Protein AF-A0A1S8BMI9-F1 (afdb_monomer)

Solvent-accessible surface area (backbone atoms only — not comparable to full-atom values): 5515 Å² total; per-residue (Å²): 116,47,23,59,82,51,32,47,77,74,45,76,45,97,84,44,31,41,34,31,35,17,44,2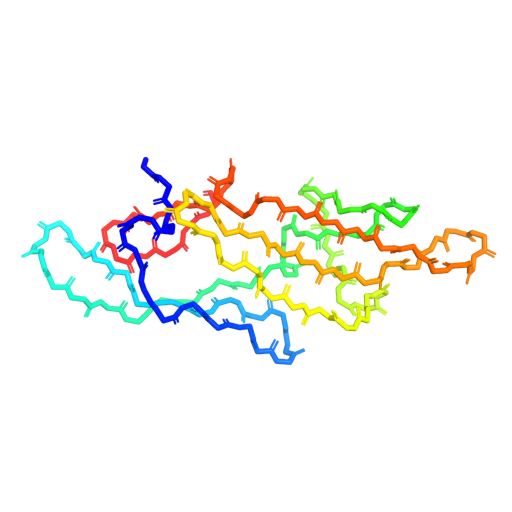2,86,88,69,50,75,35,84,24,63,40,62,47,36,76,38,29,12,62,55,68,23,34,80,30,82,82,33,50,54,22,65,84,49,42,41,8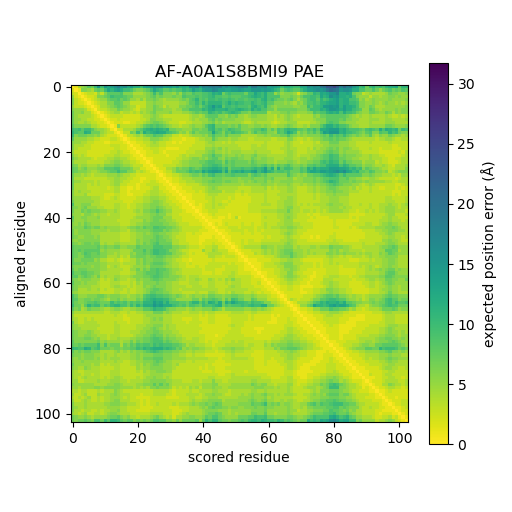1,73,43,77,48,75,56,101,84,43,32,28,43,33,29,35,20,46,25,86,90,68,52,75,33,82,28,72,46,63,45,39,82,52,36,27,55,58,69,17,37,60,40,112

Structure (mmCIF, N/CA/C/O backbone):
data_AF-A0A1S8BMI9-F1
#
_entry.id   AF-A0A1S8BMI9-F1
#
loop_
_atom_site.group_PDB
_atom_site.id
_atom_site.type_symbol
_atom_site.label_atom_id
_atom_site.label_alt_id
_atom_site.label_comp_id
_atom_site.label_asym_id
_atom_site.label_entity_id
_atom_site.label_seq_id
_atom_site.pdbx_PDB_ins_code
_atom_site.Cartn_x
_atom_site.Cartn_y
_atom_site.Cartn_z
_atom_site.occupancy
_atom_site.B_iso_or_equiv
_atom_site.auth_seq_id
_atom_site.auth_comp_id
_atom_site.auth_asym_id
_atom_site.auth_atom_id
_atom_site.pdbx_PDB_model_num
ATOM 1 N N . MET A 1 1 ? -17.236 5.839 2.464 1.00 57.25 1 MET A N 1
ATOM 2 C CA . MET A 1 1 ? -16.368 6.711 3.284 1.00 57.25 1 MET A CA 1
ATOM 3 C C . MET A 1 1 ? -14.955 6.199 3.122 1.00 57.25 1 MET A C 1
ATOM 5 O O . MET A 1 1 ? -14.791 4.986 3.157 1.00 57.25 1 MET A O 1
ATOM 9 N N . SER A 1 2 ? -13.977 7.076 2.912 1.00 71.69 2 SER A N 1
ATOM 10 C CA . SER A 1 2 ? -12.582 6.654 2.779 1.00 71.69 2 SER A CA 1
ATOM 11 C C . SER A 1 2 ? -12.042 6.161 4.118 1.00 71.69 2 SER A C 1
ATOM 13 O O . SER A 1 2 ? -12.329 6.770 5.155 1.00 71.69 2 SER A O 1
ATOM 15 N N . PHE A 1 3 ? -11.279 5.065 4.112 1.00 80.12 3 PHE A N 1
ATOM 16 C CA . PHE A 1 3 ? -10.783 4.479 5.357 1.00 80.12 3 PHE A CA 1
ATOM 17 C C . PHE A 1 3 ? -9.876 5.454 6.121 1.00 80.12 3 PHE A C 1
ATOM 19 O O . PHE A 1 3 ? -10.004 5.538 7.336 1.00 80.12 3 PHE A O 1
ATOM 26 N N . SER A 1 4 ? -9.069 6.275 5.435 1.00 78.62 4 SER A N 1
ATOM 27 C CA . SER A 1 4 ? -8.173 7.262 6.062 1.00 78.62 4 SER A CA 1
ATOM 28 C C . SER A 1 4 ? -8.869 8.236 7.023 1.00 78.62 4 SER A C 1
ATOM 30 O O . SER A 1 4 ? -8.264 8.659 8.003 1.00 78.62 4 SER A O 1
ATOM 32 N N . LYS A 1 5 ? -10.146 8.570 6.782 1.00 81.19 5 LYS A N 1
ATOM 33 C CA . LYS A 1 5 ? -10.934 9.482 7.634 1.00 81.19 5 LYS A CA 1
ATOM 34 C C . LYS A 1 5 ? -11.547 8.784 8.844 1.00 81.19 5 LYS A C 1
ATOM 36 O O . LYS A 1 5 ? -11.843 9.422 9.851 1.00 81.19 5 LYS A O 1
ATOM 41 N N . SER A 1 6 ? -11.768 7.478 8.739 1.00 81.38 6 SER A N 1
ATOM 42 C CA . SER A 1 6 ? -12.366 6.641 9.786 1.00 81.38 6 SER A CA 1
ATOM 43 C C . SER A 1 6 ? -11.361 5.732 10.493 1.00 81.38 6 SER A C 1
ATOM 45 O O . SER A 1 6 ? -11.761 4.931 11.340 1.00 81.38 6 SER A O 1
ATOM 47 N N . SER A 1 7 ? -10.085 5.838 10.126 1.00 83.88 7 SER A N 1
ATOM 48 C CA . SER A 1 7 ? -9.005 4.986 10.596 1.00 83.88 7 SER A CA 1
ATOM 49 C C . SER A 1 7 ? -7.779 5.824 10.937 1.00 83.88 7 SER A C 1
ATOM 51 O O . SER A 1 7 ? -7.498 6.833 10.300 1.00 83.88 7 SER A O 1
ATOM 53 N N . HIS A 1 8 ? -7.029 5.408 11.950 1.00 83.31 8 HIS A N 1
ATOM 54 C CA . HIS A 1 8 ? -5.804 6.084 12.371 1.00 83.31 8 HIS A CA 1
ATOM 55 C C . HIS A 1 8 ? -4.702 5.073 12.692 1.00 83.31 8 HIS A C 1
ATOM 57 O O . HIS A 1 8 ? -4.966 3.883 12.859 1.00 83.31 8 HIS A O 1
ATOM 63 N N . THR A 1 9 ? -3.456 5.546 12.792 1.00 85.88 9 THR A N 1
ATOM 64 C CA . THR A 1 9 ? -2.279 4.678 13.001 1.00 85.88 9 THR A CA 1
ATOM 65 C C . THR A 1 9 ? -2.075 3.707 11.831 1.00 85.88 9 THR A C 1
ATOM 67 O O . THR A 1 9 ? -1.926 2.505 12.027 1.00 85.88 9 THR A O 1
ATOM 70 N N . ILE A 1 10 ? -2.111 4.228 10.601 1.00 87.38 10 ILE A N 1
ATOM 71 C CA . ILE A 1 10 ? -1.871 3.427 9.398 1.00 87.38 10 ILE A CA 1
ATOM 72 C C . ILE A 1 10 ? -0.377 3.104 9.318 1.00 87.38 10 ILE A C 1
ATOM 74 O O . ILE A 1 10 ? 0.457 4.009 9.325 1.00 87.38 10 ILE A O 1
ATOM 78 N N . ALA A 1 11 ? -0.042 1.822 9.236 1.00 88.31 11 ALA A N 1
ATOM 79 C CA . ALA A 1 11 ? 1.325 1.344 9.109 1.00 88.31 11 ALA A CA 1
ATOM 80 C C . ALA A 1 11 ? 1.424 0.290 8.004 1.00 88.31 11 ALA A C 1
ATOM 82 O O . ALA A 1 11 ? 0.512 -0.511 7.797 1.00 88.31 11 ALA A O 1
ATOM 83 N N . LEU A 1 12 ? 2.557 0.285 7.302 1.00 89.00 12 LEU A N 1
ATOM 84 C CA . LEU A 1 12 ? 2.899 -0.752 6.336 1.00 89.00 12 LEU A CA 1
ATOM 85 C C . LEU A 1 12 ? 3.967 -1.659 6.934 1.00 89.00 12 LEU A C 1
ATOM 87 O O . LEU A 1 12 ? 5.022 -1.195 7.364 1.00 89.00 12 LEU A O 1
ATOM 91 N N . SER A 1 13 ? 3.685 -2.955 6.957 1.00 86.75 13 SER A N 1
ATOM 92 C CA . SER A 1 13 ? 4.646 -3.979 7.366 1.00 86.75 13 SER A CA 1
ATOM 93 C C . SER A 1 13 ? 5.499 -4.436 6.182 1.00 86.75 13 SER A C 1
ATOM 95 O O . SER A 1 13 ? 5.102 -4.288 5.026 1.00 86.75 13 SER A O 1
ATOM 97 N N . SER A 1 14 ? 6.649 -5.054 6.466 1.00 76.00 14 SER A N 1
ATOM 98 C CA . SER A 1 14 ? 7.595 -5.553 5.452 1.00 76.00 14 SER A CA 1
ATOM 99 C C . SER A 1 14 ? 6.968 -6.526 4.446 1.00 76.00 14 SER A C 1
ATOM 101 O O . SER A 1 14 ? 7.378 -6.562 3.292 1.00 76.00 14 SER A O 1
ATOM 103 N N . ASP A 1 15 ? 5.924 -7.247 4.855 1.00 78.00 15 ASP A N 1
ATOM 104 C CA . ASP A 1 15 ? 5.170 -8.184 4.014 1.00 78.00 15 ASP A CA 1
ATOM 105 C C . ASP A 1 15 ? 4.047 -7.508 3.197 1.00 78.00 15 ASP A C 1
ATOM 107 O O . ASP A 1 15 ? 3.101 -8.162 2.761 1.00 78.00 15 ASP A O 1
ATOM 111 N N . SER A 1 16 ? 4.103 -6.182 3.018 1.00 85.12 16 SER A N 1
ATOM 112 C CA . SER A 1 16 ? 3.069 -5.389 2.327 1.00 85.12 16 SER A CA 1
ATOM 113 C C . SER A 1 16 ? 1.668 -5.544 2.930 1.00 85.12 16 SER A C 1
ATOM 115 O O . SER A 1 16 ? 0.645 -5.473 2.244 1.00 85.12 16 SER A O 1
ATOM 117 N N . PHE A 1 17 ? 1.629 -5.754 4.244 1.00 89.50 17 PHE A N 1
ATOM 118 C CA . PHE A 1 17 ? 0.410 -5.698 5.035 1.00 89.50 17 PHE A CA 1
ATOM 119 C C . PHE A 1 17 ? 0.179 -4.277 5.518 1.00 89.50 17 PHE A C 1
ATOM 121 O O . PHE A 1 17 ? 1.019 -3.712 6.222 1.00 89.50 17 PHE A O 1
ATOM 128 N N . LEU A 1 18 ? -0.973 -3.731 5.154 1.00 90.19 18 LEU A N 1
ATOM 129 C CA . LEU A 1 18 ? -1.459 -2.470 5.677 1.00 90.19 18 LEU A CA 1
ATOM 130 C C . LEU A 1 18 ? -2.240 -2.758 6.955 1.00 90.19 18 LEU A C 1
ATOM 132 O O . LEU A 1 18 ? -3.245 -3.464 6.909 1.00 90.19 18 LEU A O 1
ATOM 136 N N . SER A 1 19 ? -1.793 -2.225 8.084 1.00 90.88 19 SER A N 1
ATOM 137 C CA . SER A 1 19 ? -2.528 -2.264 9.346 1.00 90.88 19 SER A CA 1
ATOM 138 C C . SER A 1 19 ? -3.023 -0.870 9.707 1.00 90.88 19 SER A C 1
ATOM 140 O O . SER A 1 19 ? -2.321 0.119 9.505 1.00 90.88 19 SER A O 1
ATOM 142 N N . ALA A 1 20 ? -4.247 -0.775 10.222 1.00 91.50 20 ALA A N 1
ATOM 143 C CA . ALA A 1 20 ? -4.802 0.470 10.736 1.00 91.50 20 ALA A CA 1
ATOM 144 C C . ALA A 1 20 ? -5.830 0.197 11.835 1.00 91.50 20 ALA A C 1
ATOM 146 O O . ALA A 1 20 ? -6.534 -0.815 11.812 1.00 91.50 20 ALA A O 1
ATOM 147 N N . LYS A 1 21 ? -5.977 1.143 12.766 1.00 91.81 21 LYS A N 1
ATOM 148 C CA . LYS A 1 21 ? -7.089 1.130 13.718 1.00 91.81 21 LYS A CA 1
ATOM 149 C C . LYS A 1 21 ? -8.308 1.755 13.080 1.00 91.81 21 LYS A C 1
ATOM 151 O O . LYS A 1 21 ? -8.289 2.942 12.773 1.00 91.81 21 LYS A O 1
ATOM 156 N N . CYS A 1 22 ? -9.353 0.966 12.901 1.00 91.38 22 CYS A N 1
ATOM 157 C CA . CYS A 1 22 ? -10.578 1.343 12.219 1.00 91.38 22 CYS A C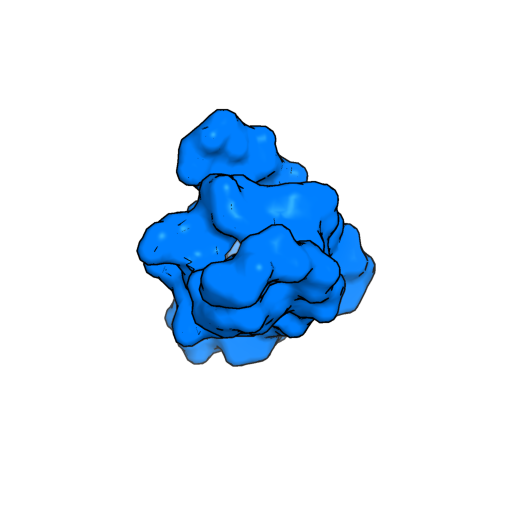A 1
ATOM 158 C C . CYS A 1 22 ? -11.711 1.519 13.226 1.00 91.38 22 CYS A C 1
ATOM 160 O O . CYS A 1 22 ? -11.831 0.762 14.192 1.00 91.38 22 CYS A O 1
ATOM 162 N N . ARG A 1 23 ? -12.541 2.541 13.016 1.00 89.56 23 ARG A N 1
ATOM 163 C CA . ARG A 1 23 ? -13.706 2.791 13.864 1.00 89.56 23 ARG A CA 1
ATOM 164 C C . ARG A 1 23 ? -14.890 1.933 13.423 1.00 89.56 23 ARG A C 1
ATOM 166 O O . ARG A 1 23 ? -15.258 1.961 12.252 1.00 89.56 23 ARG A O 1
ATOM 173 N N . THR A 1 24 ? -15.497 1.237 14.374 1.00 89.06 24 THR A N 1
ATOM 174 C CA . THR A 1 24 ? -16.746 0.474 14.219 1.00 89.06 24 THR A CA 1
ATOM 175 C C . THR A 1 24 ? -17.969 1.399 14.242 1.00 89.06 24 THR A C 1
ATOM 177 O O . THR A 1 24 ? -17.899 2.538 14.720 1.00 89.06 24 THR A O 1
ATOM 180 N N . CYS A 1 25 ? -19.129 0.912 13.798 1.00 86.44 25 CYS A N 1
ATOM 181 C CA . CYS A 1 25 ? -20.411 1.619 13.897 1.00 86.44 25 CYS A CA 1
ATOM 182 C C . CYS A 1 25 ? -20.820 1.862 15.358 1.00 86.44 25 CYS A C 1
ATOM 184 O O . CYS A 1 25 ? -21.473 2.861 15.658 1.00 86.44 25 CYS A O 1
ATOM 186 N N . GLY A 1 26 ? -20.392 0.983 16.273 1.00 85.00 26 GLY A N 1
ATOM 187 C CA . GLY A 1 26 ? -20.551 1.149 17.721 1.00 85.00 26 GLY A CA 1
ATOM 188 C C . GLY A 1 26 ? -19.679 2.259 18.321 1.00 85.00 26 GLY A C 1
ATOM 189 O O . GLY A 1 26 ? -19.872 2.641 19.472 1.00 85.00 26 GLY A O 1
ATOM 190 N N . GLY A 1 27 ? -18.738 2.811 17.547 1.00 85.50 27 GLY A N 1
ATOM 191 C CA . GLY A 1 27 ? -17.823 3.865 17.976 1.00 85.50 27 GLY A CA 1
ATOM 192 C C . GLY A 1 27 ? -16.539 3.360 18.637 1.00 85.50 27 GLY A C 1
ATOM 193 O O . GLY A 1 27 ? -15.692 4.189 18.971 1.00 85.50 27 GLY A O 1
ATOM 194 N N . GLU A 1 28 ? -16.380 2.045 18.784 1.00 90.50 28 GLU A N 1
ATOM 195 C CA . GLU A 1 28 ? -15.154 1.395 19.255 1.00 90.50 28 GLU A CA 1
ATOM 196 C C . GLU A 1 28 ? -14.092 1.351 18.152 1.00 90.50 28 GLU A C 1
ATOM 198 O O . GLU A 1 28 ? -14.421 1.371 16.965 1.00 90.50 28 GLU A O 1
ATOM 203 N N . TRP A 1 29 ? -12.823 1.273 18.543 1.00 89.88 29 TRP A N 1
ATOM 204 C CA . TRP A 1 29 ? -11.691 1.157 17.625 1.00 89.88 29 TRP A CA 1
ATOM 205 C C . TRP A 1 29 ? -11.156 -0.265 17.644 1.00 89.88 29 TRP 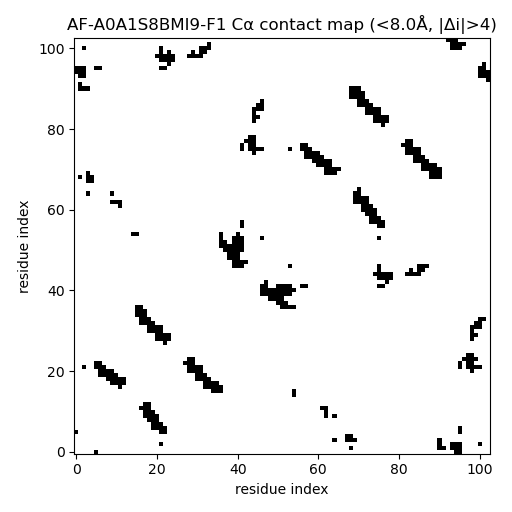A C 1
ATOM 207 O O . TRP A 1 29 ? -10.845 -0.782 18.716 1.00 89.88 29 TRP A O 1
ATOM 217 N N . GLN A 1 30 ? -11.002 -0.863 16.469 1.00 91.12 30 GLN A N 1
ATOM 218 C CA . GLN A 1 30 ? -10.429 -2.195 16.318 1.00 91.12 30 GLN A CA 1
ATOM 219 C C . GLN A 1 30 ? -9.237 -2.168 15.367 1.00 91.12 30 GLN A C 1
ATOM 221 O O . GLN A 1 30 ? -9.184 -1.375 14.428 1.00 91.12 30 GLN A O 1
ATOM 226 N N . ASP A 1 31 ? -8.251 -3.012 15.646 1.00 91.12 31 ASP A N 1
ATOM 227 C CA . ASP A 1 31 ? -7.090 -3.199 14.789 1.00 91.12 31 ASP A CA 1
ATOM 228 C C . ASP A 1 31 ? -7.479 -4.097 13.610 1.00 91.12 31 ASP A C 1
ATOM 230 O O . ASP A 1 31 ? -7.831 -5.260 13.795 1.00 91.12 31 ASP A O 1
ATOM 234 N N . SER A 1 32 ? -7.390 -3.559 12.396 1.00 92.00 32 SER A N 1
ATOM 235 C CA . SER A 1 32 ? -7.630 -4.307 11.166 1.00 92.00 32 SER A CA 1
ATOM 236 C C . SER A 1 32 ? -6.383 -4.291 10.300 1.00 92.00 32 SER A C 1
ATOM 238 O O . SER A 1 32 ? -5.621 -3.321 10.284 1.00 92.00 32 SER A O 1
ATOM 240 N N . SER A 1 33 ? -6.174 -5.364 9.542 1.00 91.44 33 SER A N 1
ATOM 241 C CA . SER A 1 33 ? -5.105 -5.422 8.551 1.00 91.44 33 SER A CA 1
ATOM 242 C C . SER A 1 33 ? -5.584 -6.036 7.245 1.00 91.44 33 SER A C 1
ATOM 244 O O . SER A 1 33 ? -6.441 -6.913 7.239 1.00 91.44 33 SER A O 1
ATOM 246 N N . VAL A 1 34 ? -5.030 -5.553 6.137 1.00 90.50 34 VAL A N 1
ATOM 247 C CA . VAL A 1 34 ? -5.317 -6.039 4.789 1.00 90.50 34 VAL A CA 1
ATOM 248 C C . VAL A 1 34 ? -4.007 -6.256 4.045 1.00 90.50 34 VAL A C 1
ATOM 250 O O . VAL A 1 34 ? -3.061 -5.468 4.151 1.00 90.50 34 VAL A O 1
ATOM 253 N N . ARG A 1 35 ? -3.926 -7.358 3.299 1.00 91.00 35 ARG A N 1
ATOM 254 C CA . ARG A 1 35 ? -2.758 -7.667 2.481 1.00 91.00 35 ARG A CA 1
ATOM 255 C C . ARG A 1 35 ? -2.902 -6.986 1.126 1.00 91.00 35 ARG A C 1
ATOM 257 O O . ARG A 1 35 ? -3.702 -7.403 0.296 1.00 91.00 35 ARG A O 1
ATOM 264 N N . LEU A 1 36 ? -2.083 -5.968 0.879 1.00 90.38 36 LEU A N 1
ATOM 265 C CA . LEU A 1 36 ? -2.096 -5.237 -0.391 1.00 90.38 36 LEU A CA 1
ATOM 266 C C . LEU A 1 36 ? -1.683 -6.133 -1.566 1.00 90.38 36 LEU A C 1
ATOM 268 O O . LEU A 1 36 ? -2.213 -6.008 -2.662 1.00 90.38 36 LEU A O 1
ATOM 272 N N . ASN A 1 37 ? -0.791 -7.089 -1.308 1.00 90.62 37 ASN A N 1
ATOM 273 C CA . ASN A 1 37 ? -0.286 -8.048 -2.290 1.00 90.62 37 ASN A CA 1
ATOM 274 C C . ASN A 1 37 ? -1.370 -8.930 -2.939 1.00 90.62 37 ASN A C 1
ATOM 276 O O . ASN A 1 37 ? -1.125 -9.480 -4.006 1.00 90.62 37 ASN A O 1
ATOM 280 N N . ASP A 1 38 ? -2.541 -9.085 -2.311 1.00 90.12 38 ASP A N 1
ATOM 281 C CA . ASP A 1 38 ? -3.626 -9.929 -2.840 1.00 90.12 38 ASP A CA 1
ATOM 282 C C . ASP A 1 38 ? -4.449 -9.225 -3.939 1.00 90.12 38 ASP A C 1
ATOM 284 O O . ASP A 1 38 ? -5.210 -9.888 -4.655 1.00 90.12 38 ASP A O 1
ATOM 288 N N . PHE A 1 39 ? -4.288 -7.901 -4.071 1.00 89.25 39 PHE A N 1
ATOM 289 C CA . PHE A 1 39 ? -5.090 -7.038 -4.949 1.00 89.25 39 PHE A CA 1
ATOM 290 C C . PHE A 1 39 ? -4.275 -6.022 -5.757 1.00 89.25 39 PHE A C 1
ATOM 292 O O . PHE A 1 39 ? -4.807 -5.440 -6.703 1.00 89.25 39 PHE A O 1
ATOM 299 N N . LEU A 1 40 ? -3.023 -5.768 -5.370 1.00 91.75 40 LEU A N 1
ATOM 300 C CA . LEU A 1 40 ? -2.092 -4.916 -6.094 1.00 91.75 40 LEU A CA 1
ATOM 301 C C . LEU A 1 40 ? -0.991 -5.768 -6.723 1.00 91.75 40 LEU A C 1
ATOM 303 O O . LEU A 1 40 ? -0.261 -6.487 -6.033 1.00 91.75 40 LEU A O 1
ATOM 307 N N . GLY A 1 41 ? -0.842 -5.614 -8.033 1.00 93.56 41 GLY A N 1
ATOM 308 C CA . GLY A 1 41 ? 0.306 -6.084 -8.798 1.00 93.56 41 GLY A CA 1
ATOM 309 C C . GLY A 1 41 ? 1.123 -4.930 -9.364 1.00 93.56 41 GLY A C 1
ATOM 310 O O . GLY A 1 41 ? 0.823 -3.748 -9.161 1.00 93.56 41 GLY A O 1
ATOM 311 N N . ASN A 1 42 ? 2.187 -5.296 -10.067 1.00 94.06 42 ASN A N 1
ATOM 312 C CA . ASN A 1 42 ? 3.042 -4.364 -10.787 1.00 94.06 42 ASN A CA 1
ATOM 313 C C . ASN A 1 42 ? 2.919 -4.619 -12.293 1.00 94.06 42 ASN A C 1
ATOM 315 O O . ASN A 1 42 ? 3.448 -5.605 -12.811 1.00 94.06 42 ASN A O 1
ATOM 319 N N . GLU A 1 43 ? 2.288 -3.686 -12.998 1.00 94.19 43 GLU A N 1
ATOM 320 C CA . GLU A 1 43 ? 2.172 -3.697 -14.447 1.00 94.19 43 GLU A CA 1
ATOM 321 C C . GLU A 1 43 ? 3.134 -2.673 -15.063 1.00 94.19 43 GLU A C 1
ATOM 323 O O . GLU A 1 43 ? 2.871 -1.476 -15.096 1.00 94.19 43 GLU A O 1
ATOM 328 N N . ASP A 1 44 ? 4.285 -3.155 -15.542 1.00 93.00 44 ASP A N 1
ATOM 329 C CA . ASP A 1 44 ? 5.304 -2.351 -16.241 1.00 93.00 44 ASP A CA 1
ATOM 330 C C . ASP A 1 44 ? 5.755 -1.076 -15.492 1.00 93.00 44 ASP A C 1
ATOM 332 O O . ASP A 1 44 ? 6.004 -0.026 -16.086 1.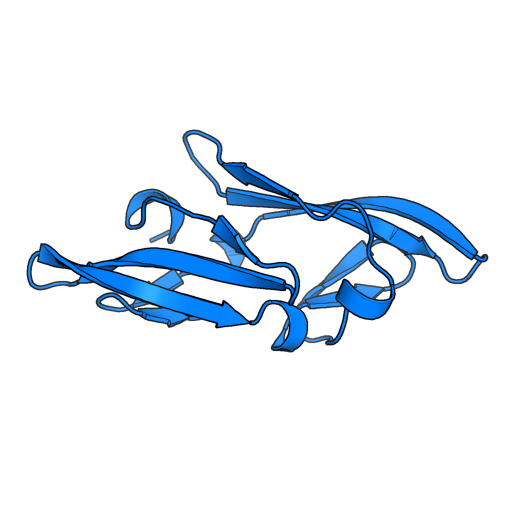00 93.00 44 ASP A O 1
ATOM 336 N N . GLY A 1 45 ? 5.897 -1.170 -14.166 1.00 94.06 45 GLY A N 1
ATOM 337 C CA . GLY A 1 45 ? 6.284 -0.048 -13.309 1.00 94.06 45 GLY A CA 1
ATOM 338 C C . GLY A 1 45 ? 5.115 0.814 -12.829 1.00 94.06 45 GLY A C 1
ATOM 339 O O . GLY A 1 45 ? 5.347 1.924 -12.349 1.00 94.06 45 GLY A O 1
ATOM 340 N N . ALA A 1 46 ? 3.878 0.333 -12.961 1.00 93.44 46 ALA A N 1
ATOM 341 C CA . ALA A 1 46 ? 2.675 0.966 -12.435 1.00 93.44 46 ALA A CA 1
ATOM 342 C C . ALA A 1 46 ? 1.903 0.008 -11.515 1.00 93.44 46 ALA A C 1
ATOM 344 O O . ALA A 1 46 ? 1.911 -1.207 -11.703 1.00 93.44 46 ALA A O 1
ATOM 345 N N . PHE A 1 47 ? 1.229 0.561 -10.508 1.00 93.31 47 PHE A N 1
ATOM 346 C CA . PHE A 1 47 ? 0.338 -0.218 -9.653 1.00 93.31 47 PHE A CA 1
ATOM 347 C C . PHE A 1 47 ? -0.915 -0.620 -10.425 1.00 93.31 47 PHE A C 1
ATOM 349 O O . PHE A 1 47 ? -1.618 0.246 -10.945 1.00 93.31 47 PHE A O 1
ATOM 356 N N . GLN A 1 48 ? -1.215 -1.917 -10.439 1.00 92.88 48 GLN A N 1
ATOM 357 C CA . GLN A 1 48 ? -2.401 -2.460 -11.091 1.00 92.88 48 GLN A CA 1
ATOM 358 C C . GLN A 1 48 ? -3.329 -3.103 -10.060 1.00 92.88 48 GLN A C 1
ATOM 360 O O . GLN A 1 48 ? -2.946 -4.038 -9.355 1.00 92.88 48 GLN A O 1
ATOM 365 N N . LEU A 1 49 ? -4.565 -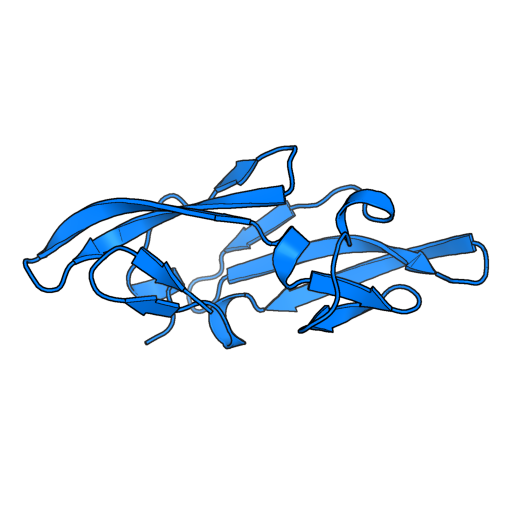2.605 -9.993 1.00 90.44 49 LEU A N 1
ATOM 366 C CA . LEU A 1 49 ? -5.627 -3.193 -9.178 1.00 90.44 49 LEU A CA 1
ATOM 367 C C . LEU A 1 49 ? -6.172 -4.465 -9.837 1.00 90.44 49 LEU A C 1
ATOM 369 O O . LEU A 1 49 ? -6.404 -4.503 -11.047 1.00 90.44 49 LEU A O 1
ATOM 373 N N . GLY A 1 50 ? -6.415 -5.489 -9.021 1.00 87.75 50 GLY A N 1
ATOM 374 C CA . GLY A 1 50 ? -6.879 -6.809 -9.456 1.00 87.75 50 GLY A CA 1
ATOM 375 C C . GLY A 1 50 ? -5.756 -7.770 -9.854 1.00 87.75 50 GLY A C 1
ATOM 376 O O . GLY A 1 50 ? -6.036 -8.929 -10.157 1.00 87.75 50 GLY A O 1
ATOM 377 N N . ASP A 1 51 ? -4.509 -7.306 -9.826 1.00 91.44 51 ASP A N 1
ATOM 378 C CA . ASP A 1 51 ? -3.317 -8.139 -9.963 1.00 91.44 51 ASP A CA 1
ATOM 379 C C . ASP A 1 51 ? -2.732 -8.455 -8.572 1.00 91.44 51 ASP A C 1
ATOM 381 O O . ASP A 1 51 ? -3.319 -8.095 -7.549 1.00 91.44 51 ASP A O 1
ATOM 385 N N . ARG A 1 52 ? -1.624 -9.193 -8.503 1.00 92.25 52 ARG A N 1
ATOM 386 C CA . ARG A 1 52 ? -1.048 -9.676 -7.245 1.00 92.25 52 ARG A CA 1
ATOM 387 C C . ARG A 1 52 ? 0.456 -9.511 -7.197 1.00 92.25 52 ARG A C 1
ATOM 389 O O . ARG A 1 52 ? 1.128 -9.314 -8.205 1.00 92.25 52 ARG A O 1
ATOM 396 N N . ASP A 1 53 ? 0.985 -9.638 -5.990 1.00 90.69 53 ASP A N 1
ATOM 397 C CA . ASP A 1 53 ? 2.412 -9.792 -5.752 1.00 90.69 53 ASP A CA 1
ATOM 398 C C . ASP A 1 53 ? 3.289 -8.607 -6.197 1.00 90.69 53 ASP A C 1
ATOM 400 O O . ASP A 1 53 ? 4.466 -8.788 -6.530 1.00 90.69 53 ASP A O 1
ATOM 404 N N . PHE A 1 54 ? 2.772 -7.368 -6.128 1.00 91.69 54 PHE A N 1
ATOM 405 C CA . PHE A 1 54 ? 3.563 -6.167 -6.445 1.00 91.69 54 PHE A CA 1
ATOM 406 C C . PHE A 1 54 ? 4.868 -6.102 -5.638 1.00 91.69 54 PHE A C 1
ATOM 408 O O . PHE A 1 54 ? 5.906 -5.712 -6.174 1.00 91.69 54 PHE A O 1
ATOM 415 N N . SER A 1 55 ? 4.838 -6.539 -4.372 1.00 90.38 55 SER A N 1
ATOM 416 C CA . SER A 1 55 ? 5.974 -6.475 -3.446 1.00 90.38 55 SER A CA 1
ATOM 417 C C . SER A 1 55 ? 7.211 -7.235 -3.931 1.00 90.38 55 SER A C 1
ATOM 419 O O . SER A 1 55 ? 8.331 -6.825 -3.635 1.00 90.38 55 SER A O 1
ATOM 421 N N . LEU A 1 56 ? 7.043 -8.278 -4.755 1.00 91.31 56 LEU A N 1
ATOM 422 C CA . LEU A 1 56 ? 8.158 -9.032 -5.346 1.00 91.31 56 LEU A CA 1
ATOM 423 C C . LEU A 1 56 ? 9.010 -8.181 -6.295 1.00 91.31 56 LEU A C 1
ATOM 425 O O . LEU A 1 56 ? 10.184 -8.469 -6.531 1.00 91.31 56 LEU A O 1
ATOM 429 N N . THR A 1 57 ? 8.407 -7.143 -6.871 1.00 93.62 57 THR A N 1
ATOM 430 C CA . THR A 1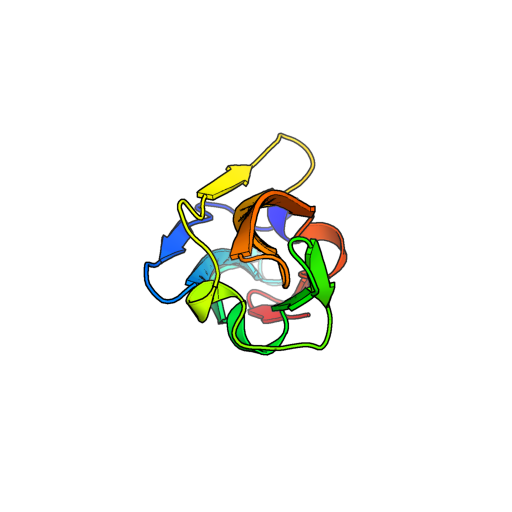 57 ? 9.033 -6.248 -7.849 1.00 93.62 57 THR A CA 1
ATOM 431 C C . THR A 1 57 ? 8.951 -4.781 -7.430 1.00 93.62 57 THR A C 1
ATOM 433 O O . THR A 1 57 ? 9.183 -3.898 -8.257 1.00 93.62 57 THR A O 1
ATOM 436 N N . ALA A 1 58 ? 8.682 -4.532 -6.147 1.00 92.88 58 ALA A N 1
ATOM 437 C CA . ALA A 1 58 ? 8.635 -3.216 -5.531 1.00 92.88 58 ALA A CA 1
ATOM 438 C C . ALA A 1 58 ? 9.779 -3.033 -4.530 1.00 92.88 58 ALA A C 1
ATOM 440 O O . ALA A 1 58 ? 10.244 -3.987 -3.905 1.00 92.88 58 ALA A O 1
ATOM 441 N N . LYS A 1 59 ? 10.230 -1.793 -4.364 1.00 91.50 59 LYS A N 1
ATOM 442 C CA . LYS A 1 59 ? 11.218 -1.379 -3.362 1.00 91.50 59 LYS A CA 1
ATOM 443 C C . LYS A 1 59 ? 10.822 -0.044 -2.756 1.00 91.50 59 LYS A C 1
ATOM 445 O O . LYS A 1 59 ? 10.057 0.696 -3.367 1.00 91.50 59 LYS A O 1
ATOM 450 N N . ASP A 1 60 ? 11.339 0.236 -1.562 1.00 90.94 60 ASP A N 1
ATOM 451 C CA . ASP A 1 60 ? 11.112 1.503 -0.854 1.00 90.94 60 ASP A CA 1
ATOM 452 C C . ASP A 1 60 ? 9.615 1.832 -0.697 1.00 90.94 60 ASP A C 1
ATOM 454 O O . ASP A 1 60 ? 9.184 2.970 -0.864 1.00 90.94 60 ASP A O 1
ATOM 458 N N . ALA A 1 61 ? 8.808 0.803 -0.411 1.00 90.00 61 ALA A N 1
ATOM 459 C CA . ALA A 1 61 ? 7.375 0.959 -0.217 1.00 90.00 61 ALA A CA 1
ATOM 460 C C . ALA A 1 61 ? 7.097 1.734 1.078 1.00 90.00 61 ALA A C 1
ATOM 462 O O . ALA A 1 61 ? 7.458 1.295 2.172 1.00 90.00 61 ALA A O 1
ATOM 463 N N . ALA A 1 62 ? 6.438 2.877 0.944 1.00 90.25 62 ALA A N 1
ATOM 464 C CA . ALA A 1 62 ? 6.087 3.771 2.030 1.00 90.25 62 ALA A CA 1
ATOM 465 C C . ALA A 1 62 ? 4.635 4.230 1.893 1.00 90.25 62 ALA A C 1
ATOM 467 O O . ALA A 1 62 ? 4.107 4.390 0.792 1.00 90.25 62 ALA A O 1
ATOM 468 N N . ILE A 1 63 ? 3.992 4.455 3.034 1.00 89.81 63 ILE A N 1
ATOM 469 C CA . ILE A 1 63 ? 2.660 5.047 3.093 1.00 89.81 63 ILE A CA 1
ATOM 470 C C . ILE A 1 63 ? 2.811 6.534 3.372 1.00 89.81 63 ILE A C 1
ATOM 472 O O . ILE A 1 63 ? 3.447 6.932 4.346 1.00 89.81 63 ILE A O 1
ATOM 476 N N . GLU A 1 64 ? 2.193 7.341 2.526 1.00 89.50 64 GLU A N 1
ATOM 477 C CA . GLU A 1 64 ? 2.066 8.776 2.689 1.00 89.50 64 GLU A CA 1
ATOM 478 C C . GLU A 1 64 ? 0.609 9.090 3.017 1.00 89.50 64 GLU A C 1
ATOM 480 O O . GLU A 1 64 ? -0.277 9.021 2.164 1.00 89.50 64 GLU A O 1
ATOM 485 N N . GLN A 1 65 ? 0.354 9.389 4.289 1.00 83.56 65 GLN A N 1
ATOM 486 C CA . GLN A 1 65 ? -0.952 9.847 4.735 1.00 83.56 65 GLN A CA 1
ATOM 487 C C . GLN A 1 65 ? -1.011 11.369 4.611 1.00 83.56 65 GLN A C 1
ATOM 489 O O . GLN A 1 65 ? -0.185 12.082 5.181 1.00 83.56 65 GLN A O 1
ATOM 494 N N . THR A 1 66 ? -2.000 11.858 3.875 1.00 80.38 66 THR A N 1
ATOM 495 C CA . THR A 1 66 ? -2.350 13.279 3.804 1.00 80.38 66 THR A CA 1
ATOM 496 C C . THR A 1 66 ? -3.615 13.542 4.623 1.00 80.38 66 THR A C 1
ATOM 498 O O . THR A 1 66 ? -4.237 12.607 5.128 1.00 80.38 66 THR A O 1
ATOM 501 N N . GLU A 1 67 ? -4.005 14.811 4.779 1.00 75.25 67 GLU A N 1
ATOM 502 C CA . GLU A 1 67 ? -5.224 15.182 5.521 1.00 75.25 67 GLU A CA 1
ATOM 503 C C . GLU A 1 67 ? -6.503 14.571 4.920 1.00 75.25 67 GLU A C 1
ATOM 505 O O . GLU A 1 67 ? -7.484 14.365 5.639 1.00 75.25 67 GLU A O 1
ATOM 510 N N . ASP A 1 68 ? -6.487 14.240 3.625 1.00 77.62 68 ASP A N 1
ATOM 511 C CA . ASP A 1 68 ? -7.664 13.762 2.901 1.00 77.62 68 ASP A CA 1
ATOM 512 C C . ASP A 1 68 ? -7.571 12.328 2.379 1.00 77.62 68 ASP A C 1
ATOM 514 O O . ASP A 1 68 ? -8.622 11.704 2.219 1.00 77.62 68 ASP A O 1
ATOM 518 N N . CYS A 1 69 ? -6.368 11.807 2.120 1.00 85.62 69 CYS A N 1
ATOM 519 C CA . CYS A 1 69 ? -6.191 10.480 1.533 1.00 85.62 69 CYS A CA 1
ATOM 520 C C . CYS A 1 69 ? -4.899 9.773 1.964 1.00 85.62 69 CYS A C 1
ATOM 522 O O . CYS A 1 69 ? -3.906 10.397 2.352 1.00 85.62 69 CYS A O 1
ATOM 524 N N . CYS A 1 70 ? -4.906 8.444 1.874 1.00 89.31 70 CYS A N 1
ATOM 525 C CA . CYS A 1 70 ? -3.746 7.593 2.102 1.00 89.31 70 CYS A CA 1
ATOM 526 C C . CYS A 1 70 ? -3.178 7.094 0.765 1.00 89.31 70 CYS A C 1
ATOM 528 O O . CYS A 1 70 ? -3.883 6.448 -0.013 1.00 89.31 70 CYS A O 1
ATOM 530 N N . VAL A 1 71 ? -1.903 7.374 0.494 1.00 91.56 71 VAL A N 1
ATOM 531 C CA . VAL A 1 71 ? -1.226 7.011 -0.758 1.00 91.56 71 VAL A CA 1
ATOM 532 C C . VAL A 1 71 ? -0.084 6.043 -0.469 1.00 91.56 71 VAL A C 1
ATOM 534 O O . VAL A 1 71 ? 0.778 6.313 0.361 1.00 91.56 71 VAL A O 1
ATOM 537 N N . LEU A 1 72 ? -0.040 4.921 -1.181 1.00 92.06 72 LEU A N 1
ATOM 538 C CA . LEU A 1 72 ? 1.113 4.026 -1.196 1.00 92.06 72 LEU A CA 1
ATOM 539 C C . LEU A 1 72 ? 2.083 4.489 -2.279 1.00 92.06 72 LEU A C 1
ATOM 541 O O . LEU A 1 72 ? 1.705 4.551 -3.446 1.00 92.06 72 LEU A O 1
ATOM 545 N N . LYS A 1 73 ? 3.332 4.769 -1.910 1.00 93.12 73 LYS A N 1
ATOM 546 C CA . LYS A 1 73 ? 4.429 5.072 -2.835 1.00 93.12 73 LYS A CA 1
ATOM 547 C C . LYS A 1 73 ? 5.452 3.945 -2.805 1.00 93.12 73 LYS A C 1
ATOM 549 O O . LYS A 1 73 ? 5.803 3.476 -1.729 1.00 93.12 73 LYS A O 1
ATOM 554 N N . ALA A 1 74 ? 5.921 3.502 -3.965 1.00 93.75 74 ALA A N 1
ATOM 555 C CA . ALA A 1 74 ? 7.002 2.524 -4.072 1.00 93.75 74 ALA A CA 1
ATOM 556 C C . ALA A 1 74 ? 7.725 2.647 -5.419 1.00 93.75 74 ALA A C 1
ATOM 558 O O . ALA A 1 74 ? 7.155 3.100 -6.409 1.00 93.75 74 ALA A O 1
ATOM 559 N N . CYS A 1 75 ? 8.964 2.173 -5.482 1.00 95.12 75 CYS A N 1
ATOM 560 C CA . CYS A 1 75 ? 9.700 1.992 -6.727 1.00 95.12 75 CYS A CA 1
ATOM 561 C C . CYS A 1 75 ? 9.364 0.628 -7.335 1.00 95.12 75 CYS A C 1
ATOM 563 O O . CYS A 1 75 ? 9.772 -0.403 -6.799 1.00 95.12 75 CYS A O 1
ATOM 565 N N . LEU A 1 76 ? 8.657 0.610 -8.461 1.00 95.12 76 LEU A N 1
ATOM 566 C CA . LEU A 1 76 ? 8.277 -0.598 -9.188 1.00 95.12 76 LEU A CA 1
ATOM 567 C C . LEU A 1 76 ? 9.227 -0.871 -10.356 1.00 95.12 76 LEU A C 1
ATOM 569 O O . LEU A 1 76 ? 9.687 0.044 -11.044 1.00 95.12 76 LEU A O 1
ATOM 573 N N . ARG A 1 77 ? 9.519 -2.149 -10.599 1.00 95.38 77 ARG A N 1
ATOM 574 C CA . ARG A 1 77 ? 10.360 -2.574 -11.722 1.00 95.38 77 ARG A CA 1
ATOM 575 C C . ARG A 1 77 ? 9.549 -2.660 -13.016 1.00 95.38 77 ARG A C 1
ATOM 577 O O . ARG A 1 77 ? 8.538 -3.356 -13.062 1.00 95.38 77 ARG A O 1
ATOM 584 N N . LYS A 1 78 ? 10.037 -2.035 -14.082 1.00 95.31 78 LYS A N 1
ATOM 585 C CA . LYS A 1 78 ? 9.491 -2.148 -15.440 1.00 95.31 78 LYS A CA 1
ATOM 586 C C . LYS A 1 78 ? 9.926 -3.431 -16.142 1.00 95.31 78 LYS A C 1
ATOM 588 O O . LYS A 1 78 ? 10.908 -4.072 -15.755 1.00 95.31 78 LYS A O 1
ATOM 593 N N . ARG A 1 79 ? 9.255 -3.771 -17.246 1.00 92.81 79 ARG A N 1
ATOM 594 C CA . ARG 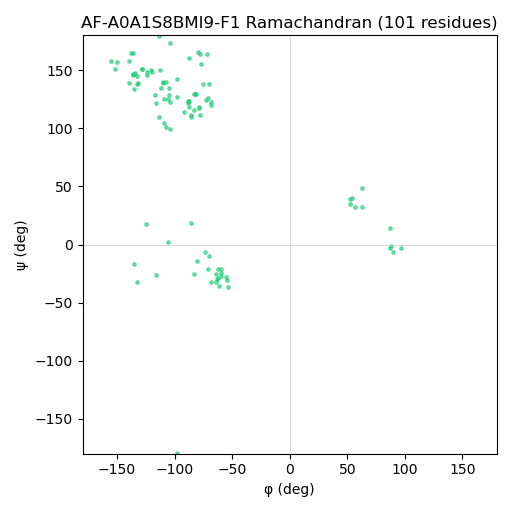A 1 79 ? 9.614 -4.909 -18.112 1.00 92.81 79 ARG A CA 1
ATOM 595 C C . ARG A 1 79 ? 10.988 -4.742 -18.763 1.00 92.81 79 ARG A C 1
ATOM 597 O O . ARG A 1 79 ? 11.670 -5.737 -18.988 1.00 92.81 79 ARG A O 1
ATOM 604 N N . ASP A 1 80 ? 11.419 -3.504 -19.009 1.00 93.75 80 ASP A N 1
ATOM 605 C CA . ASP A 1 80 ? 12.764 -3.185 -19.514 1.00 93.75 80 ASP A CA 1
ATOM 606 C C . ASP A 1 80 ? 13.878 -3.346 -18.453 1.00 93.75 80 ASP A C 1
ATOM 608 O O . ASP A 1 80 ? 15.065 -3.267 -18.768 1.00 93.75 80 ASP A O 1
ATOM 612 N N . GLY A 1 81 ? 13.506 -3.615 -17.195 1.00 92.31 81 GLY A N 1
ATOM 613 C CA . GLY A 1 81 ? 14.413 -3.794 -16.067 1.00 92.31 81 GLY A CA 1
ATOM 614 C C . GLY A 1 81 ? 14.758 -2.517 -15.297 1.00 92.31 81 GLY A C 1
ATOM 615 O O . GLY A 1 81 ? 15.398 -2.630 -14.249 1.00 92.31 81 GLY A O 1
ATOM 616 N N . SER A 1 82 ? 14.327 -1.345 -15.765 1.00 95.31 82 SER A N 1
ATOM 617 C CA . SER A 1 82 ? 14.443 -0.077 -15.042 1.00 95.31 82 SER A CA 1
ATOM 618 C C . SER A 1 82 ? 13.475 -0.008 -13.854 1.00 95.31 82 SER A C 1
ATOM 620 O O . SER A 1 82 ? 12.547 -0.811 -13.734 1.00 95.31 82 SER A O 1
ATOM 622 N N . TRP A 1 83 ? 13.715 0.935 -12.943 1.00 94.81 83 TRP A N 1
ATOM 623 C CA . TRP A 1 83 ? 12.858 1.197 -11.786 1.00 94.81 83 TRP A CA 1
ATOM 624 C C . TRP A 1 83 ? 12.161 2.537 -11.974 1.00 94.81 83 TRP A C 1
ATOM 626 O O . TRP A 1 83 ? 12.784 3.497 -12.429 1.00 94.81 83 TRP A O 1
ATOM 636 N N . GLN A 1 84 ? 10.883 2.597 -11.623 1.00 94.62 84 GLN A N 1
ATOM 637 C CA . GLN A 1 84 ? 10.085 3.811 -11.677 1.00 94.62 84 GLN A CA 1
ATOM 638 C C . GLN A 1 84 ? 9.328 3.998 -10.371 1.00 94.62 84 GLN A C 1
ATOM 640 O O . GLN A 1 84 ? 8.774 3.051 -9.820 1.00 94.62 84 GLN A O 1
ATOM 645 N N . GLU A 1 85 ? 9.281 5.239 -9.904 1.00 94.81 85 GLU A N 1
ATOM 646 C CA . GLU A 1 85 ? 8.428 5.630 -8.791 1.00 94.81 85 GLU A CA 1
ATOM 647 C C . GLU A 1 85 ? 6.961 5.558 -9.216 1.00 94.81 85 GLU A C 1
ATOM 649 O O . GLU A 1 85 ? 6.538 6.190 -10.186 1.00 94.81 85 GLU A O 1
ATOM 654 N N . ALA A 1 86 ? 6.190 4.772 -8.479 1.00 94.56 86 ALA A N 1
ATOM 655 C CA . ALA A 1 86 ? 4.758 4.649 -8.633 1.00 94.56 86 ALA A CA 1
ATOM 656 C C . ALA A 1 86 ? 4.073 5.039 -7.325 1.00 94.56 86 ALA A C 1
ATOM 658 O O . ALA A 1 86 ? 4.607 4.853 -6.228 1.00 94.56 86 ALA A O 1
ATOM 659 N N . SER A 1 87 ? 2.862 5.566 -7.449 1.00 93.62 87 SER A N 1
ATOM 660 C CA . SER A 1 87 ? 2.025 5.925 -6.315 1.00 93.62 87 SER A CA 1
ATOM 661 C C . SER A 1 87 ? 0.582 5.547 -6.598 1.00 93.62 87 SER A C 1
ATOM 663 O O . SER A 1 87 ? 0.106 5.780 -7.709 1.00 93.62 87 SER A O 1
ATOM 665 N N . VAL A 1 88 ? -0.115 5.003 -5.609 1.00 92.12 88 VAL A N 1
ATOM 666 C CA . VAL A 1 88 ? -1.528 4.642 -5.725 1.00 92.12 88 VAL A CA 1
ATOM 667 C C . VAL A 1 88 ? -2.298 5.098 -4.492 1.00 92.12 88 VAL A C 1
ATOM 669 O O . VAL A 1 88 ? -1.848 4.920 -3.361 1.00 92.12 88 VAL A O 1
ATOM 672 N N . GLU A 1 89 ? -3.457 5.712 -4.709 1.00 91.44 89 GLU A N 1
ATOM 673 C CA . GLU A 1 89 ? -4.347 6.146 -3.636 1.00 91.44 89 GLU A CA 1
ATOM 674 C C . GLU A 1 89 ? -5.128 4.948 -3.095 1.00 91.44 89 GLU A C 1
ATOM 676 O O . GLU A 1 89 ? -5.984 4.399 -3.781 1.00 91.44 89 GLU A O 1
ATOM 681 N N . LEU A 1 90 ? -4.833 4.548 -1.860 1.00 89.88 90 LEU A N 1
ATOM 682 C CA . LEU A 1 90 ? -5.474 3.411 -1.204 1.00 89.88 90 LEU A CA 1
ATOM 683 C C . LEU A 1 90 ? -6.945 3.693 -0.896 1.00 89.88 90 LEU A C 1
ATOM 685 O O . LEU A 1 90 ? -7.766 2.787 -0.946 1.00 89.88 90 LEU A O 1
ATOM 689 N N . ASP A 1 91 ? -7.290 4.947 -0.612 1.00 87.69 91 ASP A N 1
ATOM 690 C CA . ASP A 1 91 ? -8.653 5.385 -0.292 1.00 87.69 91 ASP A CA 1
ATOM 691 C C . ASP A 1 91 ? -9.653 5.165 -1.431 1.00 87.69 91 ASP A C 1
ATOM 693 O O . ASP A 1 91 ? -10.860 5.104 -1.189 1.00 87.69 91 ASP A O 1
ATOM 697 N N . ALA A 1 92 ? -9.159 5.042 -2.665 1.00 85.75 92 ALA A N 1
ATOM 698 C CA . ALA A 1 92 ? -9.987 4.826 -3.842 1.00 85.75 92 ALA A CA 1
ATOM 699 C C . ALA A 1 92 ? -10.609 3.420 -3.886 1.00 85.75 92 ALA A C 1
ATOM 701 O O . ALA A 1 92 ? -11.603 3.219 -4.582 1.00 85.75 92 ALA A O 1
ATOM 702 N N . PHE A 1 93 ? -10.038 2.456 -3.160 1.00 87.19 93 PHE A N 1
ATOM 703 C CA . PHE A 1 93 ? -10.506 1.068 -3.138 1.00 87.19 93 PHE A CA 1
ATOM 704 C C . PHE A 1 93 ? -10.621 0.496 -1.729 1.00 87.19 93 PHE A C 1
ATOM 706 O O . PHE A 1 93 ? -11.523 -0.282 -1.478 1.00 87.19 93 PHE A O 1
ATOM 713 N N . ILE A 1 94 ? -9.780 0.898 -0.780 1.00 88.19 94 ILE A N 1
ATOM 714 C CA . ILE A 1 94 ? -9.898 0.456 0.607 1.00 88.19 94 ILE A CA 1
ATOM 715 C C . ILE A 1 94 ? -10.958 1.293 1.323 1.00 88.19 94 ILE A C 1
ATOM 717 O O . ILE A 1 94 ? -10.930 2.525 1.353 1.00 88.19 94 ILE A O 1
ATOM 721 N N . SER A 1 95 ? -11.876 0.600 1.977 1.00 88.88 95 SER A N 1
ATOM 722 C CA . SER A 1 95 ? -12.917 1.170 2.813 1.00 88.88 95 SER A CA 1
ATOM 723 C C . SER A 1 95 ? -12.925 0.498 4.182 1.00 88.88 95 SER A C 1
ATOM 725 O O . SER A 1 95 ? -12.530 -0.654 4.340 1.00 88.88 95 SER A O 1
ATOM 727 N N . ASN A 1 96 ? -13.350 1.245 5.195 1.00 88.69 96 ASN A N 1
ATOM 728 C CA . ASN A 1 96 ? -13.604 0.698 6.520 1.00 88.69 96 ASN A CA 1
ATOM 729 C C . ASN A 1 96 ? -15.081 0.277 6.605 1.00 88.69 96 ASN A C 1
ATOM 731 O O . ASN A 1 96 ? -15.969 1.135 6.545 1.00 88.69 96 ASN A O 1
ATOM 735 N N . GLN A 1 97 ? -15.332 -1.022 6.743 1.00 89.31 97 GLN A N 1
ATOM 736 C CA . GLN A 1 97 ? -16.644 -1.621 6.957 1.00 89.31 97 GLN A CA 1
ATOM 737 C C . GLN A 1 97 ? -16.745 -2.111 8.405 1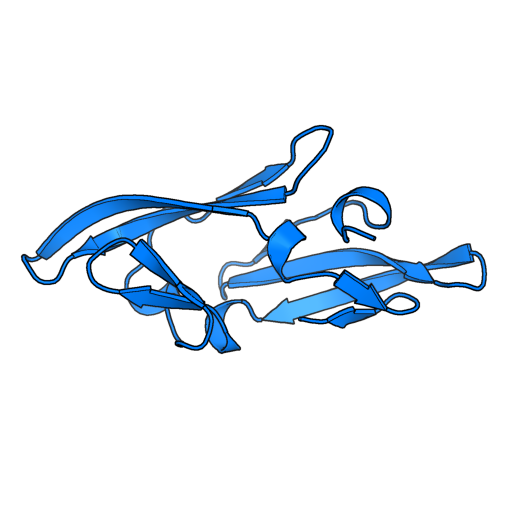.00 89.31 97 GLN A C 1
ATOM 739 O O . GLN A 1 97 ? -16.204 -3.147 8.761 1.00 89.31 97 GLN A O 1
ATOM 744 N N . ASP A 1 98 ? -17.424 -1.336 9.253 1.00 87.81 98 ASP A N 1
ATOM 745 C CA . ASP A 1 98 ? -17.660 -1.664 10.670 1.00 87.81 98 ASP A CA 1
ATOM 746 C C . ASP A 1 98 ? -16.400 -2.032 11.486 1.00 87.81 98 ASP A C 1
ATOM 748 O O . ASP A 1 98 ? -16.451 -2.841 12.405 1.00 87.81 98 ASP A O 1
ATOM 752 N N . GLY A 1 99 ? -15.260 -1.402 11.195 1.00 88.44 99 GLY A N 1
ATOM 753 C CA . GLY A 1 99 ? -13.986 -1.683 11.859 1.00 88.44 99 GLY A CA 1
ATOM 754 C C . GLY A 1 99 ? -13.084 -2.658 11.100 1.00 88.44 99 GLY A C 1
ATOM 755 O O . GLY A 1 99 ? -11.951 -2.859 11.528 1.00 88.44 99 GLY A O 1
ATOM 756 N N . GLU A 1 100 ? -13.532 -3.211 9.972 1.00 89.56 100 GLU A N 1
ATOM 757 C CA . GLU A 1 100 ? -12.721 -4.052 9.089 1.00 89.56 100 GLU A CA 1
ATOM 758 C C . GLU A 1 100 ? -12.301 -3.297 7.821 1.00 89.56 100 GLU A C 1
ATOM 760 O O . GLU A 1 100 ? -13.096 -2.617 7.174 1.00 89.56 100 GLU A O 1
ATOM 765 N N . LEU A 1 101 ? -11.027 -3.416 7.443 1.00 88.12 101 LEU A N 1
ATOM 766 C CA . LEU A 1 101 ? -10.522 -2.915 6.165 1.00 88.12 101 LEU A CA 1
ATOM 767 C C . LEU A 1 101 ? -10.891 -3.893 5.052 1.00 88.12 101 LEU A C 1
ATOM 769 O O . LEU A 1 101 ? -10.420 -5.030 5.034 1.00 88.12 101 LEU A O 1
ATOM 773 N N . CYS A 1 102 ? -11.683 -3.425 4.096 1.00 83.62 102 CYS A N 1
ATOM 774 C CA . CYS A 1 102 ? -12.102 -4.188 2.924 1.00 83.62 102 CYS A CA 1
ATOM 775 C C . CYS A 1 102 ? -11.822 -3.396 1.644 1.00 83.62 102 CYS A C 1
ATOM 777 O O . CYS A 1 102 ? -11.843 -2.165 1.671 1.00 83.62 102 CYS A O 1
ATOM 779 N N . LEU A 1 103 ? -11.579 -4.101 0.535 1.00 80.38 103 LEU A N 1
ATOM 780 C CA . LEU A 1 103 ? -11.655 -3.507 -0.806 1.00 80.38 103 LEU A CA 1
ATOM 781 C C . LEU A 1 103 ? -13.096 -3.472 -1.331 1.00 80.38 103 LEU A C 1
ATOM 783 O O . LEU A 1 103 ? -13.918 -4.275 -0.832 1.00 80.38 103 LEU A O 1
#

Nearest PDB structures (foldseek):
  2l2f-assembly1_A  TM=9.252E-01  e=7.366E-09  Fusarium graminearum
  2yhh-assembly1_A  TM=8.909E-01  e=2.889E-09  Microcystis aeruginosa
  2pys-assembly1_B  TM=9.089E-01  e=1.682E-08  Nostoc ellipsosporum
  1n02-assembly1_A  TM=9.360E-01  e=8.300E-08  Nostoc ellipsosporum
  2jzj-assembly1_A  TM=9.046E-01  e=1.521E-07  Ceratopteris richardii

pLDDT: mean 88.88, std 5.73, range [57.25, 95.38]

Organism: NCBI:txid420778

Sequence (103 aa):
MSFSKSSHTIALSSDSFLSAKCRTCGGEWQDSSVRLNDFLGNEDGAFQLGDRDFSLTAKDAAIEQTEDCCVLKACLRKRDGSWQEASVELDAFISNQDGELCL

Mean predicted aligned error: 4.71 Å

Radius of gyration: 13.79 Å; Cα contacts (8 Å, |Δi|>4): 251; chains: 1; bounding box: 35×25×39 Å

Foldseek 3Di:
DFQLVQWDPWDADLQRKTWIFGAAPVRDTDIEIDRVQCAWAAAQQETDGNHGDQSVFWAPWDWDDDPVFIKTWTWGAGPVRDTDIYIDTPRVFWDQDRRYTDD

InterPro domains:
  IPR011058 Cyanovirin-N [PF08881] (3-101)
  IPR011058 Cyanovirin-N [SM01111] (2-103)
  IPR036673 Cyanovirin-N superfamily [G3DSA:2.30.60.10] (1-102)
  IPR036673 Cyanovirin-N superfamily [SSF51322] (1-101)

Secondary structure (DSSP, 8-state):
-BHHHHEEEEEE-TTSEEEEEEE-TTS-EEEEEEEGGGTEEEETTEEEET---GGGGEEEEEEEE-SS-EEEEEEEEPTTS-EEEEEEEGGGT-EEETTEEE-